Protein AF-A0A4Y2RHU1-F1 (afdb_monomer_lite)

Radius of gyration: 29.84 Å; chains: 1; bounding box: 57×30×86 Å

Organism: Araneus ventricosus (NCBI:txid182803)

pLDDT: mean 70.26, std 13.28, range [34.34, 88.38]

Sequence (151 aa):
MSFKLKFPFLIFLATASKFCSEN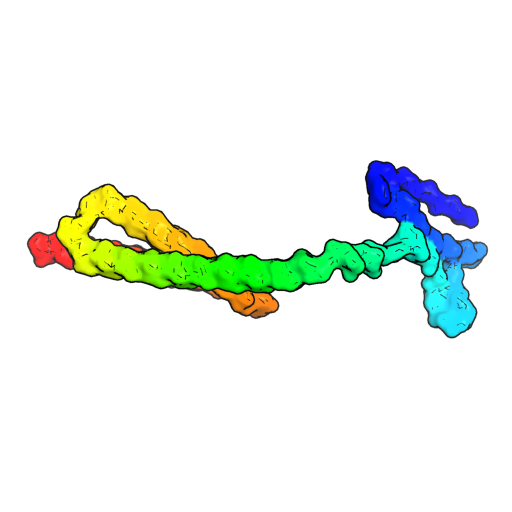GTWWIHPDLKQTWTNYSLCGNVHSSHDEGNVFVVHIPVIKAISQTGYSISLTLLLIACLLLGSVRRLRCPRNNLHLQLFASFILRASVSLFRDLAYGSSLDEVCRVSNLYLCLVRGWFEYEDEKSAHK

Foldseek 3Di:
DDDDDADDDVLRVQDKDWDADPVRHTDADPVPRHRDIDRVSVDDPPPPCPVCPVVVVVVVVVVVVVLVVLVVVLVVLVVVLVVLLVDPPPDDVVVVVVNVVSLVSNLVSVVVVVVVVPVPDDPVVNVVVVVVSVVVVVCSVVVVVVVVVVD

InterPro domains:
  IPR000832 GPCR, family 2, secretin-like [PF00002] (62-125)
  IPR000832 GPCR, family 2, secretin-like [PR00249] (64-88)
  IPR000832 GPCR, family 2, secretin-like [PR00249] (96-120)
  IPR036445 GPCR family 2, extracellular hormone receptor domain superfamily [G3DSA:4.10.1240.10] (8-50)
  IPR036445 GPCR family 2, extracellular hormone receptor domain superfamily [SSF111418] (15-46)
  IPR050332 G-protein coupled receptor 2 [PTHR45620] (15-124)

Secondary structure (DSSP, 8-state):
--------STTTT---EE-B-TTSSB-B-TTT-SB-EE-TTS--S----SS-HHHHHHHHHHHHHHHHHHHHHHHHHHHHHHHHHH-GGG--HHHHHHHHHHHHHHHHHHHHHHHHH-SS--HHHHHHHHHHHHHHHHHHHHHHHHHHH--

Structure (mmCIF, N/CA/C/O backbone):
data_AF-A0A4Y2RHU1-F1
#
_entry.id   AF-A0A4Y2RHU1-F1
#
loop_
_atom_site.group_PDB
_atom_site.id
_atom_site.type_symbol
_atom_site.label_atom_id
_atom_site.label_alt_id
_atom_site.label_comp_id
_atom_site.label_asym_id
_atom_site.label_entity_id
_atom_site.label_seq_id
_atom_site.pdbx_PDB_ins_code
_atom_site.Cartn_x
_atom_site.Cartn_y
_atom_site.Cartn_z
_atom_site.occupancy
_atom_site.B_iso_or_equiv
_atom_site.auth_seq_id
_atom_site.auth_comp_id
_atom_site.auth_asym_id
_atom_site.auth_atom_id
_atom_site.pdbx_PDB_model_num
ATOM 1 N N . MET A 1 1 ? 11.365 -2.421 -55.394 1.00 34.34 1 MET A N 1
ATOM 2 C CA . MET A 1 1 ? 10.337 -1.358 -55.301 1.00 34.34 1 MET A CA 1
ATOM 3 C C . MET A 1 1 ? 10.076 -1.080 -53.819 1.00 34.34 1 MET A C 1
ATOM 5 O O . MET A 1 1 ? 9.641 -1.986 -53.123 1.00 34.34 1 MET A O 1
ATOM 9 N N . SER A 1 2 ? 10.454 0.096 -53.300 1.00 34.56 2 SER A N 1
ATOM 10 C CA . SER A 1 2 ? 10.397 0.406 -51.856 1.00 34.56 2 SER A CA 1
ATOM 11 C C . SER A 1 2 ? 9.101 1.127 -51.493 1.00 34.56 2 SER A C 1
ATOM 13 O O . SER A 1 2 ? 8.901 2.267 -51.902 1.00 34.56 2 SER A O 1
ATOM 15 N N . PHE A 1 3 ? 8.244 0.488 -50.695 1.00 37.91 3 PHE A N 1
ATOM 16 C CA . PHE A 1 3 ? 7.058 1.123 -50.117 1.00 37.91 3 PHE A CA 1
ATOM 17 C C . PHE A 1 3 ? 7.443 1.887 -48.845 1.00 37.91 3 PHE A C 1
ATOM 19 O O . PHE A 1 3 ? 7.989 1.306 -47.909 1.00 37.91 3 PHE A O 1
ATOM 26 N N . LYS A 1 4 ? 7.166 3.195 -48.804 1.00 40.31 4 LYS A N 1
ATOM 27 C CA . LYS A 1 4 ? 7.308 4.026 -47.600 1.00 40.31 4 LYS A CA 1
ATOM 28 C C . LYS A 1 4 ? 5.925 4.495 -47.151 1.00 40.31 4 LYS A C 1
ATOM 30 O O . LYS A 1 4 ? 5.309 5.313 -47.823 1.00 40.31 4 LYS A O 1
ATOM 35 N N . LEU A 1 5 ? 5.458 3.990 -46.012 1.00 43.06 5 LEU A N 1
ATOM 36 C CA . LEU A 1 5 ? 4.284 4.500 -45.297 1.00 43.06 5 LEU A CA 1
ATOM 37 C C . LEU A 1 5 ? 4.749 5.538 -44.265 1.00 43.06 5 LEU A C 1
ATOM 39 O O . LEU A 1 5 ? 5.726 5.309 -43.554 1.00 43.06 5 LEU A O 1
ATOM 43 N N . LYS A 1 6 ? 4.080 6.693 -44.209 1.00 42.09 6 LYS A N 1
ATOM 44 C CA . LYS A 1 6 ? 4.426 7.838 -43.353 1.00 42.09 6 LYS A CA 1
ATOM 45 C C . LYS A 1 6 ? 3.252 8.116 -42.406 1.00 42.09 6 LYS A C 1
ATOM 47 O O . LYS A 1 6 ? 2.158 8.376 -42.892 1.00 42.09 6 LYS A O 1
ATOM 52 N N . PHE A 1 7 ? 3.474 8.104 -41.089 1.00 43.00 7 PHE A N 1
ATOM 53 C CA . PHE A 1 7 ? 2.496 8.558 -40.086 1.00 43.00 7 PHE A CA 1
ATOM 54 C C . PHE A 1 7 ? 3.129 9.582 -39.122 1.00 43.00 7 PHE A C 1
ATOM 56 O O . PHE A 1 7 ? 4.342 9.518 -38.899 1.00 43.00 7 PHE A O 1
ATOM 63 N N . PRO A 1 8 ? 2.365 10.547 -38.568 1.00 47.88 8 PRO A N 1
ATOM 64 C CA . PRO A 1 8 ? 2.927 11.725 -37.918 1.00 47.88 8 PRO A CA 1
ATOM 65 C C . PRO A 1 8 ? 2.685 11.700 -36.403 1.00 47.88 8 PRO A C 1
ATOM 67 O O . PRO A 1 8 ? 1.617 12.086 -35.964 1.00 47.88 8 PRO A O 1
ATOM 70 N N . PHE A 1 9 ? 3.656 11.272 -35.595 1.00 43.62 9 PHE A N 1
ATOM 71 C CA . PHE A 1 9 ? 3.778 11.647 -34.171 1.00 43.62 9 PHE A CA 1
ATOM 72 C C . PHE A 1 9 ? 5.177 11.235 -33.692 1.00 43.62 9 PHE A C 1
ATOM 74 O O . PHE A 1 9 ? 5.419 10.059 -33.484 1.00 43.62 9 PHE A O 1
ATOM 81 N N . LEU A 1 10 ? 6.094 12.203 -33.610 1.00 51.00 10 LEU A N 1
ATOM 82 C CA . LEU A 1 10 ? 7.562 12.228 -33.384 1.00 51.00 10 LEU A CA 1
ATOM 83 C C . LEU A 1 10 ? 8.399 11.023 -32.846 1.00 51.00 10 LEU A C 1
ATOM 85 O O . LEU A 1 10 ? 9.618 11.115 -32.905 1.00 51.00 10 LEU A O 1
ATOM 89 N N . ILE A 1 11 ? 7.839 9.878 -32.448 1.00 51.50 11 ILE A N 1
ATOM 90 C CA . ILE A 1 11 ? 8.515 8.553 -32.401 1.00 51.50 11 ILE A CA 1
ATOM 91 C C . ILE A 1 11 ? 8.244 7.755 -33.704 1.00 51.50 11 ILE A C 1
ATOM 93 O O . ILE A 1 11 ? 9.032 6.910 -34.121 1.00 51.50 11 ILE A O 1
ATOM 97 N N . PHE A 1 12 ? 7.170 8.092 -34.425 1.00 51.53 12 PHE A N 1
ATOM 98 C CA . PHE A 1 12 ? 6.699 7.457 -35.665 1.00 51.53 12 PHE A CA 1
ATOM 99 C C . PHE A 1 12 ? 7.497 7.793 -36.937 1.00 51.53 12 PHE A C 1
ATOM 101 O O . PHE A 1 12 ? 7.176 7.282 -38.009 1.00 51.53 12 PHE A O 1
ATOM 108 N N . LEU A 1 13 ? 8.516 8.657 -36.871 1.00 60.03 13 LEU A N 1
ATOM 109 C CA . LEU A 1 13 ? 9.346 8.980 -38.045 1.00 60.03 13 LEU A CA 1
ATOM 110 C C . LEU A 1 13 ? 10.481 7.971 -38.272 1.00 60.03 13 LEU A C 1
ATOM 112 O O . LEU A 1 13 ? 11.117 7.994 -39.331 1.00 60.03 13 LEU A O 1
ATOM 116 N N . ALA A 1 14 ? 10.712 7.079 -37.308 1.00 64.62 14 ALA A N 1
ATOM 117 C CA . ALA A 1 14 ? 11.657 5.984 -37.426 1.00 64.62 14 ALA A CA 1
ATOM 118 C C . ALA A 1 14 ? 11.217 5.037 -38.550 1.00 64.62 14 ALA A C 1
ATOM 120 O O . ALA A 1 14 ? 10.157 4.417 -38.496 1.00 64.62 14 ALA A O 1
ATOM 121 N N . THR A 1 15 ? 12.026 4.954 -39.604 1.00 67.44 15 THR A N 1
ATOM 122 C CA . THR A 1 15 ? 11.738 4.091 -40.751 1.00 67.44 15 THR A CA 1
ATOM 123 C C . THR A 1 15 ? 12.630 2.864 -40.673 1.00 67.44 15 THR A C 1
ATOM 125 O O . THR A 1 15 ? 13.842 2.976 -40.841 1.00 67.44 15 THR A O 1
ATOM 128 N N . ALA A 1 16 ? 12.030 1.698 -40.454 1.00 80.50 16 ALA A N 1
ATOM 129 C CA . ALA A 1 16 ? 12.711 0.427 -40.656 1.00 80.50 16 ALA A CA 1
ATOM 130 C C . ALA A 1 16 ? 12.684 0.066 -42.146 1.00 80.50 16 ALA A C 1
ATOM 132 O O . ALA A 1 16 ? 11.650 0.218 -42.802 1.00 80.50 16 ALA A O 1
ATOM 133 N N . SER A 1 17 ? 13.801 -0.417 -42.692 1.00 80.56 17 SER A N 1
ATOM 134 C CA . SER A 1 17 ? 13.875 -0.843 -44.094 1.00 80.56 17 SER A CA 1
ATOM 135 C C . SER A 1 17 ? 14.173 -2.336 -44.220 1.00 80.56 17 SER A C 1
ATOM 137 O O . SER A 1 17 ? 15.000 -2.899 -43.500 1.00 80.56 17 SER A O 1
ATOM 139 N N . LYS A 1 18 ? 13.463 -2.982 -45.151 1.00 85.38 18 LYS A N 1
ATOM 140 C CA . LYS A 1 18 ? 13.694 -4.358 -45.601 1.00 85.38 18 LYS A CA 1
ATOM 141 C C . LYS A 1 18 ? 13.904 -4.367 -47.108 1.00 85.38 18 LYS A C 1
ATOM 143 O O . LYS A 1 18 ? 13.293 -3.570 -47.819 1.00 85.38 18 LYS A O 1
ATOM 148 N N . PHE A 1 19 ? 14.730 -5.292 -47.586 1.00 83.88 19 PHE A N 1
ATOM 149 C CA . PHE A 1 19 ? 14.980 -5.481 -49.012 1.00 83.88 19 PHE A CA 1
ATOM 150 C C . PHE A 1 19 ? 14.269 -6.747 -49.514 1.00 83.88 19 PHE A C 1
ATOM 152 O O . PHE A 1 19 ? 14.389 -7.814 -48.909 1.00 83.88 19 PHE A O 1
ATOM 159 N N . CYS A 1 20 ? 13.501 -6.612 -50.598 1.00 84.62 20 CYS A N 1
ATOM 160 C CA . CYS A 1 20 ? 12.797 -7.710 -51.263 1.00 84.62 20 CYS A CA 1
ATOM 161 C C . CYS A 1 20 ? 13.523 -8.050 -52.569 1.00 84.62 20 CYS A C 1
ATOM 163 O O . CYS A 1 20 ? 13.806 -7.149 -53.362 1.00 84.62 20 CYS A O 1
ATOM 165 N N . SER A 1 21 ? 13.842 -9.330 -52.756 1.00 82.25 21 SER A N 1
ATOM 166 C CA . SER A 1 21 ? 14.508 -9.862 -53.944 1.00 82.25 21 SER A CA 1
ATOM 167 C C . SER A 1 21 ? 13.519 -10.042 -55.104 1.00 82.25 21 SER A C 1
ATOM 169 O O . SER A 1 21 ? 12.312 -10.150 -54.890 1.00 82.25 21 SER A O 1
ATOM 171 N N . GLU A 1 22 ? 14.020 -10.114 -56.338 1.00 86.19 22 GLU A N 1
ATOM 172 C CA . GLU A 1 22 ? 13.201 -10.305 -57.548 1.00 86.19 22 GLU A CA 1
ATOM 173 C C . GLU A 1 22 ? 12.420 -11.629 -57.544 1.00 86.19 22 GLU A C 1
ATOM 175 O O . GLU A 1 22 ? 11.332 -11.700 -58.105 1.00 86.19 22 GLU A O 1
ATOM 180 N N . ASN A 1 23 ? 12.903 -12.640 -56.815 1.00 85.06 23 ASN A N 1
ATOM 181 C CA . ASN A 1 23 ? 12.203 -13.914 -56.610 1.00 85.06 23 ASN A CA 1
ATOM 182 C C . ASN A 1 23 ? 10.995 -13.819 -55.650 1.00 85.06 23 ASN A C 1
ATOM 184 O O . ASN A 1 23 ? 10.389 -14.838 -55.325 1.00 85.06 23 ASN A O 1
ATOM 188 N N . GLY A 1 24 ? 10.663 -12.625 -55.144 1.00 83.12 24 GLY A N 1
ATOM 189 C CA . GLY A 1 24 ? 9.564 -12.412 -54.194 1.00 83.12 24 GLY A CA 1
ATOM 190 C C . GLY A 1 24 ? 9.888 -12.814 -52.751 1.00 83.12 24 GLY A C 1
ATOM 191 O O . GLY A 1 24 ? 8.997 -12.854 -51.904 1.00 83.12 24 GLY A O 1
ATOM 192 N N . THR A 1 25 ? 11.154 -13.107 -52.449 1.00 84.81 25 THR A N 1
ATOM 193 C CA . THR A 1 25 ? 11.628 -13.483 -51.113 1.00 84.81 25 THR A CA 1
ATOM 194 C C . THR A 1 25 ? 12.407 -12.345 -50.452 1.00 84.81 25 THR A C 1
ATOM 196 O O . THR A 1 25 ? 13.008 -11.495 -51.114 1.00 84.81 25 THR A O 1
ATOM 199 N N . TRP A 1 26 ? 12.401 -12.302 -49.117 1.00 84.88 26 TRP A N 1
ATOM 200 C CA . TRP A 1 26 ? 13.214 -11.344 -48.365 1.00 84.88 26 TRP A CA 1
ATOM 201 C C . TRP A 1 26 ? 14.698 -11.618 -48.578 1.00 84.88 26 TRP A C 1
ATOM 203 O O . TRP A 1 26 ? 15.124 -12.771 -48.603 1.00 84.88 26 TRP A O 1
ATOM 213 N N . TRP A 1 27 ? 15.491 -10.557 -48.688 1.00 84.69 27 TRP A N 1
ATOM 214 C CA . TRP A 1 27 ? 16.932 -10.707 -48.816 1.00 84.69 27 TRP A CA 1
ATOM 215 C C . TRP A 1 27 ? 17.546 -11.214 -47.517 1.00 84.69 27 TRP A C 1
ATOM 217 O O . TRP A 1 27 ? 17.235 -10.734 -46.421 1.00 84.69 27 TRP A O 1
ATOM 227 N N . ILE A 1 28 ? 18.409 -12.209 -47.664 1.00 85.06 28 ILE A N 1
ATOM 228 C CA . ILE A 1 28 ? 19.050 -12.937 -46.578 1.00 85.06 28 ILE A CA 1
ATOM 229 C C . ILE A 1 28 ? 20.528 -12.570 -46.589 1.00 85.06 28 ILE A C 1
ATOM 231 O O . ILE A 1 28 ? 21.170 -12.611 -47.638 1.00 85.06 28 ILE A O 1
ATOM 235 N N . HIS A 1 29 ? 21.058 -12.213 -45.422 1.00 81.81 29 HIS A N 1
ATOM 236 C CA . HIS A 1 29 ? 22.464 -11.866 -45.286 1.00 81.81 29 HIS A CA 1
ATOM 237 C C . HIS A 1 29 ? 23.341 -13.093 -45.573 1.00 81.81 29 HIS A C 1
ATOM 239 O O . HIS A 1 29 ? 23.101 -14.140 -44.962 1.00 81.81 29 HIS A O 1
ATOM 245 N N . PRO A 1 30 ? 24.360 -12.985 -46.446 1.00 80.88 30 PRO A N 1
ATOM 246 C CA . PRO A 1 30 ? 25.187 -14.125 -46.842 1.00 80.88 30 PRO A CA 1
ATOM 247 C C . PRO A 1 30 ? 25.915 -14.751 -45.646 1.00 80.88 30 PRO A C 1
ATOM 249 O O . PRO A 1 30 ? 25.981 -15.973 -45.543 1.00 80.88 30 PRO A O 1
ATOM 252 N N . ASP A 1 31 ? 26.359 -13.923 -44.698 1.00 82.81 31 ASP A N 1
ATOM 253 C CA . ASP A 1 31 ? 27.136 -14.396 -43.547 1.00 82.81 31 ASP A CA 1
ATOM 254 C C . ASP A 1 31 ? 26.276 -14.919 -42.383 1.00 82.81 31 ASP A C 1
ATOM 256 O O . ASP A 1 31 ? 26.674 -15.849 -41.689 1.00 82.81 31 ASP A O 1
ATOM 260 N N . LEU A 1 32 ? 25.083 -14.347 -42.158 1.00 80.81 32 LEU A N 1
ATOM 261 C CA . LEU A 1 32 ? 24.241 -14.672 -40.993 1.00 80.81 32 LEU A CA 1
ATOM 262 C C . LEU A 1 32 ? 23.076 -15.612 -41.334 1.00 80.81 32 LEU A C 1
ATOM 264 O O . LEU A 1 32 ? 22.361 -16.042 -40.431 1.00 80.81 32 LEU A O 1
ATOM 268 N N . LYS A 1 33 ? 22.838 -15.904 -42.623 1.00 83.88 33 LYS A N 1
ATOM 269 C CA . LYS A 1 33 ? 21.673 -16.666 -43.121 1.00 83.88 33 LYS A CA 1
ATOM 270 C C . LYS A 1 33 ? 20.323 -16.196 -42.550 1.00 83.88 33 LYS A C 1
ATOM 272 O O . LYS A 1 33 ? 19.353 -16.948 -42.522 1.00 83.88 33 LYS A O 1
ATOM 277 N N . GLN A 1 34 ? 20.241 -14.940 -42.124 1.00 80.88 34 GLN A N 1
ATOM 278 C CA . GLN A 1 34 ? 19.052 -14.326 -41.546 1.00 80.88 34 GLN A CA 1
ATOM 279 C C . GLN A 1 34 ? 18.516 -13.244 -42.484 1.00 80.88 34 GLN A C 1
ATOM 281 O O . GLN A 1 34 ? 19.277 -12.605 -43.213 1.00 80.88 34 GLN A O 1
ATOM 286 N N . THR A 1 35 ? 17.203 -13.019 -42.473 1.00 83.12 35 THR A N 1
ATOM 287 C CA . THR A 1 35 ? 16.577 -11.930 -43.233 1.00 83.12 35 THR A CA 1
ATOM 288 C C . THR A 1 35 ? 17.099 -10.576 -42.771 1.00 83.12 35 THR A C 1
ATOM 290 O O . THR A 1 35 ? 17.078 -10.285 -41.574 1.00 83.12 35 THR A O 1
ATOM 293 N N . TRP A 1 36 ? 17.512 -9.732 -43.710 1.00 82.62 36 TRP A N 1
ATOM 294 C CA . TRP A 1 36 ? 18.071 -8.424 -43.395 1.00 82.62 36 TRP A CA 1
ATOM 295 C C . TRP A 1 36 ? 16.998 -7.382 -43.094 1.00 82.62 36 TRP A C 1
ATOM 297 O O . TRP A 1 36 ? 15.978 -7.272 -43.782 1.00 82.62 36 TRP A O 1
ATOM 307 N N . THR A 1 37 ? 17.280 -6.580 -42.076 1.00 81.06 37 THR A N 1
ATOM 308 C CA . THR A 1 37 ? 16.457 -5.469 -41.603 1.00 81.06 37 THR A CA 1
ATOM 309 C C . THR A 1 37 ? 17.353 -4.381 -41.047 1.00 81.06 37 THR A C 1
ATOM 311 O O . THR A 1 37 ? 18.180 -4.666 -40.180 1.00 81.06 37 THR A O 1
ATOM 314 N N . ASN A 1 38 ? 17.148 -3.136 -41.470 1.00 78.75 38 ASN A N 1
ATOM 315 C CA . ASN A 1 38 ? 17.793 -1.990 -40.842 1.00 78.75 38 ASN A CA 1
ATOM 316 C C . ASN A 1 38 ? 16.827 -1.321 -39.854 1.00 78.75 38 ASN A C 1
ATOM 318 O O . ASN A 1 38 ? 15.831 -0.717 -40.257 1.00 78.75 38 ASN A O 1
ATOM 322 N N . TYR A 1 39 ? 17.147 -1.440 -38.564 1.00 76.50 39 TYR A N 1
ATOM 323 C CA . TYR A 1 39 ? 16.447 -0.797 -37.449 1.00 76.50 39 TYR A CA 1
ATOM 324 C C . TYR A 1 39 ? 17.277 0.329 -36.816 1.00 76.50 39 TYR A C 1
ATOM 326 O O . TYR A 1 39 ? 16.980 0.746 -35.702 1.00 76.50 39 TYR A O 1
ATOM 334 N N . SER A 1 40 ? 18.311 0.844 -37.491 1.00 73.44 40 SER A N 1
ATOM 335 C CA . SER A 1 40 ? 19.212 1.862 -36.925 1.00 73.44 40 SER A CA 1
ATOM 336 C C . SER A 1 40 ? 18.494 3.169 -36.582 1.00 73.44 40 SER A C 1
ATOM 338 O O . SER A 1 40 ? 18.919 3.887 -35.689 1.00 73.44 40 SER A O 1
ATOM 340 N N . LEU A 1 41 ? 17.384 3.459 -37.264 1.00 67.94 41 LEU A N 1
ATOM 341 C CA . LEU A 1 41 ? 16.504 4.590 -36.955 1.00 67.94 41 LEU A CA 1
ATOM 342 C C . LEU A 1 41 ? 15.440 4.249 -35.898 1.00 67.94 41 LEU A C 1
ATOM 344 O O . LEU A 1 41 ? 14.752 5.143 -35.419 1.00 67.94 41 LEU A O 1
ATOM 348 N N . CYS A 1 42 ? 15.289 2.965 -35.565 1.00 74.62 42 CYS A N 1
ATOM 349 C CA . CYS A 1 42 ? 14.305 2.412 -34.633 1.00 74.62 42 CYS A CA 1
ATOM 350 C C . CYS A 1 42 ? 14.915 1.999 -33.276 1.00 74.62 42 CYS A C 1
ATOM 352 O O . CYS A 1 42 ? 14.216 1.379 -32.479 1.00 74.62 42 CYS A O 1
ATOM 354 N N . GLY A 1 43 ? 16.181 2.325 -32.990 1.00 64.69 43 GLY A N 1
ATOM 355 C CA . GLY A 1 43 ? 16.830 2.063 -31.696 1.00 64.69 43 GLY A CA 1
ATOM 356 C C . GLY A 1 43 ? 17.673 3.262 -31.252 1.00 64.69 43 GLY A C 1
ATOM 357 O O . GLY A 1 43 ? 18.128 4.025 -32.090 1.00 64.69 43 GLY A O 1
ATOM 358 N N . ASN A 1 44 ? 17.924 3.537 -29.974 1.00 55.72 44 ASN A N 1
ATOM 359 C CA . ASN A 1 44 ? 17.538 2.924 -28.704 1.00 55.72 44 ASN A CA 1
ATOM 360 C C . ASN A 1 44 ? 17.148 4.110 -27.799 1.00 55.72 44 ASN A C 1
ATOM 362 O O . ASN A 1 44 ? 17.953 5.029 -27.648 1.00 55.72 44 ASN A O 1
ATOM 366 N N . VAL A 1 45 ? 15.974 4.113 -27.156 1.00 55.38 45 VAL A N 1
ATOM 367 C CA . VAL A 1 45 ? 15.667 5.072 -26.065 1.00 55.38 45 VAL A CA 1
ATOM 368 C C . VAL A 1 45 ? 16.386 4.608 -24.794 1.00 55.38 45 VAL A C 1
ATOM 370 O O . VAL A 1 45 ? 15.791 4.369 -23.749 1.00 55.38 45 VAL A O 1
ATOM 373 N N . HIS A 1 46 ? 17.685 4.366 -24.901 1.00 55.38 46 HIS A N 1
ATOM 374 C CA . HIS A 1 46 ? 18.506 4.012 -23.762 1.00 55.38 46 HIS A CA 1
ATOM 375 C C . HIS A 1 46 ? 19.922 4.517 -23.980 1.00 55.38 46 HIS A C 1
ATOM 377 O O . HIS A 1 46 ? 20.823 3.744 -24.281 1.00 55.38 46 HIS A O 1
ATOM 383 N N . SER A 1 47 ? 20.091 5.837 -23.896 1.00 49.84 47 SER A N 1
ATOM 384 C CA . SER A 1 47 ? 21.304 6.498 -23.386 1.00 49.84 47 SER A CA 1
ATOM 385 C C . SER A 1 47 ? 21.038 7.996 -23.229 1.00 49.84 47 SER A C 1
ATOM 387 O O . SER A 1 47 ? 21.656 8.854 -23.844 1.00 49.84 47 SER A O 1
ATOM 389 N N . SER A 1 48 ? 20.074 8.302 -22.369 1.00 44.09 48 SER A N 1
ATOM 390 C CA . SER A 1 48 ? 20.111 9.522 -21.560 1.00 44.09 48 SER A CA 1
ATOM 391 C C . SER A 1 48 ? 19.989 9.092 -20.103 1.00 44.09 48 SER A C 1
ATOM 393 O O . SER A 1 48 ? 19.140 9.556 -19.357 1.00 44.09 48 SER A O 1
ATOM 395 N N . HIS A 1 49 ? 20.804 8.108 -19.725 1.00 47.34 49 HIS A N 1
ATOM 396 C CA . HIS A 1 49 ? 21.011 7.728 -18.334 1.00 47.34 49 HIS A CA 1
ATOM 397 C C . HIS A 1 49 ? 22.320 8.340 -17.820 1.00 47.34 49 HIS A C 1
ATOM 399 O O . HIS A 1 49 ? 23.018 7.723 -17.031 1.00 47.34 49 HIS A O 1
ATOM 405 N N . ASP A 1 50 ? 22.656 9.541 -18.299 1.00 47.62 50 ASP A N 1
ATOM 406 C CA . ASP A 1 50 ? 23.801 10.322 -17.812 1.00 47.62 50 ASP A CA 1
ATOM 407 C C . ASP A 1 50 ? 23.369 11.615 -17.089 1.00 47.62 50 ASP A C 1
ATOM 409 O O . ASP A 1 50 ? 24.155 12.252 -16.407 1.00 47.62 50 ASP A O 1
ATOM 413 N N . GLU A 1 51 ? 22.069 11.936 -17.102 1.00 47.72 51 GLU A N 1
ATOM 414 C CA . GLU A 1 51 ? 21.468 13.039 -16.324 1.00 47.72 51 GLU A CA 1
ATOM 415 C C . GLU A 1 51 ? 20.554 12.502 -15.194 1.00 47.72 51 GLU A C 1
ATOM 417 O O . GLU A 1 51 ? 19.688 13.198 -14.671 1.00 47.72 51 GLU A O 1
ATOM 422 N N . GLY A 1 52 ? 20.689 11.213 -14.844 1.00 50.62 52 GLY A N 1
ATOM 423 C CA . GLY A 1 52 ? 19.696 10.468 -14.056 1.00 50.62 52 GLY A CA 1
ATOM 424 C C . GLY A 1 52 ? 20.145 9.965 -12.684 1.00 50.62 52 GLY A C 1
ATOM 425 O O . GLY A 1 52 ? 19.310 9.447 -11.947 1.00 50.62 52 GLY A O 1
ATOM 426 N N . ASN A 1 53 ? 21.419 10.111 -12.302 1.00 52.62 53 ASN A N 1
ATOM 427 C CA . ASN A 1 53 ? 21.986 9.480 -11.094 1.00 52.62 53 ASN A CA 1
ATOM 428 C C . ASN A 1 53 ? 21.266 9.874 -9.788 1.00 52.62 53 ASN A C 1
ATOM 430 O O . ASN A 1 53 ? 21.201 9.092 -8.845 1.00 52.62 53 ASN A O 1
ATOM 434 N N . VAL A 1 54 ? 20.659 11.060 -9.755 1.00 57.06 54 VAL A N 1
ATOM 435 C CA . VAL A 1 54 ? 19.844 11.546 -8.632 1.00 57.06 54 VAL A CA 1
ATOM 436 C C . VAL A 1 54 ? 18.501 10.799 -8.557 1.00 57.06 54 VAL A C 1
ATOM 438 O O . VAL A 1 54 ? 18.089 10.342 -7.491 1.00 57.06 54 VAL A O 1
ATOM 441 N N . PHE A 1 55 ? 17.826 10.582 -9.688 1.00 57.47 55 PHE A N 1
ATOM 442 C CA . PHE A 1 55 ? 16.501 9.953 -9.723 1.00 57.47 55 PHE A CA 1
ATOM 443 C C . PHE A 1 55 ? 16.548 8.456 -9.377 1.00 57.47 55 PHE A C 1
ATOM 445 O O . PHE A 1 55 ? 15.705 7.980 -8.617 1.00 57.47 55 PHE A O 1
ATOM 452 N N . VAL A 1 56 ? 17.564 7.716 -9.842 1.00 60.78 56 VAL A N 1
ATOM 453 C CA . VAL A 1 56 ? 17.702 6.274 -9.533 1.00 60.78 56 VAL A CA 1
ATOM 454 C C . VAL A 1 56 ? 17.979 6.025 -8.046 1.00 60.78 56 VAL A C 1
ATOM 456 O O . VAL A 1 56 ? 17.533 5.018 -7.504 1.00 60.78 56 VAL A O 1
ATOM 459 N N . VAL A 1 57 ? 18.676 6.947 -7.372 1.00 66.25 57 VAL A N 1
ATOM 460 C CA . VAL A 1 57 ? 18.996 6.840 -5.937 1.00 66.25 57 VAL A CA 1
ATOM 461 C C . VAL A 1 57 ? 17.809 7.243 -5.056 1.00 66.25 57 VAL A C 1
ATOM 463 O O . VAL A 1 57 ? 17.603 6.651 -3.997 1.00 66.25 57 VAL A O 1
ATOM 466 N N . HIS A 1 58 ? 16.978 8.202 -5.477 1.00 72.25 58 HIS A N 1
ATOM 467 C CA . HIS A 1 58 ? 15.834 8.651 -4.670 1.00 72.25 58 HIS A CA 1
ATOM 468 C C . HIS A 1 58 ? 14.586 7.769 -4.793 1.00 72.25 58 HIS A C 1
ATOM 470 O O . HIS A 1 58 ? 13.853 7.622 -3.816 1.00 72.25 58 HIS A O 1
ATOM 476 N N . ILE A 1 59 ? 14.351 7.135 -5.946 1.00 76.62 59 ILE A N 1
ATOM 477 C CA . ILE A 1 59 ? 13.236 6.192 -6.153 1.00 76.62 59 ILE A CA 1
ATOM 478 C C . ILE A 1 59 ? 13.152 5.095 -5.068 1.00 76.62 59 ILE A C 1
ATOM 480 O O . ILE A 1 59 ? 12.061 4.904 -4.519 1.00 76.62 59 ILE A O 1
ATOM 484 N N . PRO A 1 60 ? 14.237 4.374 -4.708 1.00 77.62 60 PRO A N 1
ATOM 485 C CA . PRO A 1 60 ? 14.170 3.337 -3.680 1.00 77.62 60 PRO A CA 1
ATOM 486 C C . PRO A 1 60 ? 13.900 3.915 -2.288 1.00 77.62 60 PRO A C 1
ATOM 488 O O . PRO A 1 60 ? 13.155 3.310 -1.522 1.00 77.62 60 PRO A O 1
ATOM 491 N N . VAL A 1 61 ? 14.426 5.104 -1.978 1.00 82.62 61 VAL A N 1
ATOM 492 C CA . VAL A 1 61 ? 14.180 5.788 -0.697 1.00 82.62 61 VAL A CA 1
ATOM 493 C C . VAL A 1 61 ? 12.710 6.193 -0.574 1.00 82.62 61 VAL A C 1
ATOM 495 O O . VAL A 1 61 ? 12.069 5.903 0.434 1.00 82.62 61 VAL A O 1
ATOM 498 N N . ILE A 1 62 ? 12.139 6.792 -1.622 1.00 83.62 62 ILE A N 1
ATOM 499 C CA . ILE A 1 62 ? 10.725 7.193 -1.654 1.00 83.62 62 ILE A CA 1
ATOM 500 C C . ILE A 1 62 ? 9.815 5.965 -1.545 1.00 83.62 62 ILE A C 1
ATOM 502 O O . ILE A 1 62 ? 8.833 5.991 -0.797 1.00 83.62 62 ILE A O 1
ATOM 506 N N . LYS A 1 63 ? 10.150 4.870 -2.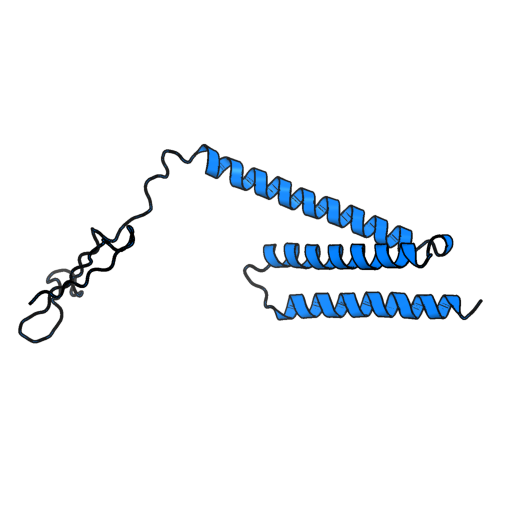241 1.00 79.19 63 LYS A N 1
ATOM 507 C CA . LYS A 1 63 ? 9.424 3.601 -2.103 1.00 79.19 63 LYS A CA 1
ATOM 508 C C . LYS A 1 63 ? 9.511 3.039 -0.688 1.00 79.19 63 LYS A C 1
ATOM 510 O O . LYS A 1 63 ? 8.475 2.677 -0.140 1.00 79.19 63 LYS A O 1
ATOM 515 N N . ALA A 1 64 ? 10.698 3.013 -0.085 1.00 79.69 64 ALA A N 1
ATOM 516 C CA . ALA A 1 64 ? 10.894 2.495 1.267 1.00 79.69 64 ALA A CA 1
ATOM 517 C C . ALA A 1 64 ? 10.094 3.293 2.309 1.00 79.69 64 ALA A C 1
ATOM 519 O O . ALA A 1 64 ? 9.408 2.709 3.150 1.00 79.69 64 ALA A O 1
ATOM 520 N N . ILE A 1 65 ? 10.114 4.627 2.216 1.00 87.75 65 ILE A N 1
ATOM 521 C CA . ILE A 1 65 ? 9.333 5.507 3.096 1.00 87.75 65 ILE A CA 1
ATOM 522 C C . ILE A 1 65 ? 7.833 5.281 2.886 1.00 87.75 65 ILE A C 1
ATOM 524 O O . ILE A 1 65 ? 7.095 5.135 3.857 1.00 87.75 65 ILE A O 1
ATOM 528 N N . SER A 1 66 ? 7.381 5.197 1.631 1.00 83.25 66 SER A N 1
ATOM 529 C CA . SER A 1 66 ? 5.967 4.963 1.306 1.00 83.25 66 SER A CA 1
ATOM 530 C C . SER A 1 66 ? 5.484 3.620 1.854 1.00 83.25 66 SER A C 1
ATOM 532 O O . SER A 1 66 ? 4.446 3.552 2.508 1.00 83.25 66 SER A O 1
ATOM 534 N N . GLN A 1 67 ? 6.262 2.557 1.653 1.00 81.38 67 GLN A N 1
ATOM 535 C CA . GLN A 1 67 ? 5.946 1.214 2.135 1.00 81.38 67 GLN A CA 1
ATOM 536 C C . GLN A 1 67 ? 5.890 1.150 3.667 1.00 81.38 67 GLN A C 1
ATOM 538 O O . GLN A 1 67 ? 4.965 0.569 4.235 1.00 81.38 67 GLN A O 1
ATOM 543 N N . THR A 1 68 ? 6.831 1.814 4.340 1.00 87.06 68 THR A N 1
ATOM 544 C CA . THR A 1 68 ? 6.856 1.913 5.807 1.00 87.06 68 THR A CA 1
ATOM 545 C C . THR A 1 68 ? 5.690 2.754 6.338 1.00 87.06 68 THR A C 1
ATOM 547 O O . THR A 1 68 ? 5.072 2.417 7.345 1.00 87.06 68 THR A O 1
ATOM 550 N N . GLY A 1 69 ? 5.318 3.828 5.639 1.00 87.12 69 GLY A N 1
ATOM 551 C CA . GLY A 1 69 ? 4.153 4.642 5.989 1.00 87.12 69 GLY A CA 1
ATOM 552 C C . GLY A 1 69 ? 2.843 3.855 5.905 1.00 87.12 69 GLY A C 1
ATOM 553 O O . GLY A 1 69 ? 1.990 3.969 6.793 1.00 87.12 69 GLY A O 1
ATOM 554 N N . TYR A 1 70 ? 2.700 3.002 4.886 1.00 81.25 70 TYR A N 1
ATOM 555 C CA . TYR A 1 70 ? 1.543 2.118 4.752 1.00 81.25 70 TYR A CA 1
ATOM 556 C C . TYR A 1 70 ? 1.480 1.056 5.857 1.00 81.25 70 TYR A C 1
ATOM 558 O O . TYR A 1 70 ? 0.392 0.816 6.383 1.00 81.25 70 TYR A O 1
ATOM 566 N N . SER A 1 71 ? 2.607 0.459 6.262 1.00 82.38 71 SER A N 1
ATOM 567 C CA . SER A 1 71 ? 2.629 -0.558 7.327 1.00 82.38 71 SER A CA 1
ATOM 568 C C . SER A 1 71 ? 2.317 0.018 8.716 1.00 82.38 71 SER A C 1
ATOM 570 O O . SER A 1 71 ? 1.545 -0.572 9.479 1.00 82.38 71 SER A O 1
ATOM 572 N N . ILE A 1 72 ? 2.846 1.203 9.035 1.00 88.38 72 ILE A N 1
ATOM 573 C CA . ILE A 1 72 ? 2.553 1.901 10.296 1.00 88.38 72 ILE A CA 1
ATOM 574 C C . ILE A 1 72 ? 1.078 2.299 10.340 1.00 88.38 72 ILE A C 1
ATOM 576 O O . ILE A 1 72 ? 0.388 2.013 11.320 1.00 88.38 72 ILE A O 1
ATOM 580 N N . SER A 1 73 ? 0.576 2.906 9.259 1.00 87.12 73 SER A N 1
ATOM 581 C CA . SER A 1 73 ? -0.833 3.301 9.160 1.00 87.12 73 SER A CA 1
ATOM 582 C C . SER A 1 73 ? -1.756 2.097 9.365 1.00 87.12 73 SER A C 1
ATOM 584 O O . SER A 1 73 ? -2.688 2.166 10.163 1.00 87.12 73 SER A O 1
ATOM 586 N N . LEU A 1 74 ? -1.446 0.966 8.719 1.00 80.00 74 LEU A N 1
ATOM 587 C CA . LEU A 1 74 ? -2.138 -0.314 8.899 1.00 80.00 74 LEU A CA 1
ATOM 588 C C . LEU A 1 74 ? -2.178 -0.775 10.358 1.00 80.00 74 LEU A C 1
ATOM 590 O O . LEU A 1 74 ? -3.229 -1.170 10.855 1.00 80.00 74 LEU A O 1
ATOM 594 N N . THR A 1 75 ? -1.040 -0.722 11.047 1.00 84.06 75 THR A N 1
ATOM 595 C CA . THR A 1 75 ? -0.929 -1.171 12.441 1.00 84.06 75 THR A CA 1
ATOM 596 C C . THR A 1 75 ? -1.799 -0.316 13.361 1.00 84.06 75 THR A C 1
ATOM 598 O O . THR A 1 75 ? -2.555 -0.843 14.177 1.00 84.06 75 THR A O 1
ATOM 601 N N . LEU A 1 76 ? -1.761 1.006 13.185 1.00 88.38 76 LEU A N 1
ATOM 602 C CA . LEU A 1 76 ? -2.600 1.938 13.941 1.00 88.38 76 LEU A CA 1
ATOM 603 C C . LEU A 1 76 ? -4.093 1.723 13.656 1.00 88.38 76 LEU A C 1
ATOM 605 O O . LEU A 1 76 ? -4.902 1.734 14.583 1.00 88.38 76 LEU A O 1
ATOM 609 N N . LEU A 1 77 ? -4.453 1.471 12.394 1.00 83.75 77 LEU A N 1
ATOM 610 C CA . LEU A 1 77 ? -5.816 1.132 11.974 1.00 83.75 77 LEU A CA 1
ATOM 611 C C . LEU A 1 77 ? -6.320 -0.160 12.633 1.00 83.75 77 LEU A C 1
ATOM 613 O O . LEU A 1 77 ? -7.458 -0.199 13.100 1.00 83.75 77 LEU A O 1
ATOM 617 N N . LEU A 1 78 ? -5.481 -1.197 12.719 1.00 80.88 78 LEU A N 1
ATOM 618 C CA . LEU A 1 78 ? -5.819 -2.449 13.404 1.00 80.88 78 LEU A CA 1
ATOM 619 C C . LEU A 1 78 ? -6.059 -2.224 14.898 1.00 80.88 78 LEU A C 1
ATOM 621 O O . LEU A 1 78 ? -7.069 -2.681 15.428 1.00 80.88 78 LEU A O 1
ATOM 625 N N . ILE A 1 79 ? -5.178 -1.474 15.565 1.00 84.12 79 ILE A N 1
ATOM 626 C CA . ILE A 1 79 ? -5.333 -1.141 16.988 1.00 84.12 79 ILE A CA 1
ATOM 627 C C . ILE A 1 79 ? -6.618 -0.333 17.214 1.00 84.12 79 ILE A C 1
ATOM 629 O O . ILE A 1 79 ? -7.389 -0.646 18.121 1.00 84.12 79 ILE A O 1
ATOM 633 N N . ALA A 1 80 ? -6.902 0.660 16.367 1.00 84.06 80 ALA A N 1
ATOM 634 C CA . ALA A 1 80 ? -8.138 1.437 16.436 1.00 84.06 80 ALA A CA 1
ATOM 635 C C . ALA A 1 80 ? -9.383 0.553 16.246 1.00 84.06 80 ALA A C 1
ATOM 637 O O . ALA A 1 80 ? -10.343 0.669 17.007 1.00 84.06 80 ALA A O 1
ATOM 638 N N . CYS A 1 81 ? -9.349 -0.374 15.285 1.00 76.94 81 CYS A N 1
ATOM 639 C CA . CYS A 1 81 ? -10.422 -1.338 15.049 1.00 76.94 81 CYS A CA 1
ATOM 640 C C . CYS A 1 81 ? -10.648 -2.244 16.272 1.00 76.94 81 CYS A C 1
ATOM 642 O O . CYS A 1 81 ? -11.783 -2.399 16.717 1.00 76.94 81 CYS A O 1
ATOM 644 N N . LEU A 1 82 ? -9.576 -2.764 16.882 1.00 77.25 82 LEU A N 1
ATOM 645 C CA . LEU A 1 82 ? -9.651 -3.589 18.094 1.00 77.25 82 LEU A CA 1
ATOM 646 C C . LEU A 1 82 ? -10.206 -2.819 19.296 1.00 77.25 82 LEU A C 1
ATOM 648 O O . LEU A 1 82 ? -11.011 -3.364 20.052 1.00 77.25 82 LEU A O 1
ATOM 652 N N . LEU A 1 83 ? -9.816 -1.555 19.475 1.00 81.81 83 LEU A N 1
ATOM 653 C CA . LEU A 1 83 ? -10.311 -0.710 20.565 1.00 81.81 83 LEU A CA 1
ATOM 654 C C . LEU A 1 83 ? -11.802 -0.385 20.399 1.00 81.81 83 LEU A C 1
ATOM 656 O O . LEU A 1 83 ? -12.583 -0.568 21.334 1.00 81.81 83 LEU A O 1
ATOM 660 N N . LEU A 1 84 ? -12.224 0.037 19.205 1.00 72.12 84 LEU A N 1
ATOM 661 C CA . LEU A 1 84 ? -13.635 0.322 18.906 1.00 72.12 84 LEU A CA 1
ATOM 662 C C . LEU A 1 84 ? -14.493 -0.953 18.906 1.00 72.12 84 LEU A C 1
ATOM 664 O O . LEU A 1 84 ? -15.657 -0.926 19.316 1.00 72.12 84 LEU A O 1
ATOM 668 N N . GLY A 1 85 ? -13.899 -2.071 18.491 1.00 67.69 85 GLY A N 1
ATOM 669 C CA . GLY A 1 85 ? -14.486 -3.400 18.533 1.00 67.69 85 GLY A CA 1
ATOM 670 C C . GLY A 1 85 ? -14.629 -3.932 19.955 1.00 67.69 85 GLY A C 1
ATOM 671 O O . GLY A 1 85 ? -15.646 -4.522 20.265 1.00 67.69 85 GLY A O 1
ATOM 672 N N . SER A 1 86 ? -13.696 -3.684 20.870 1.00 69.69 86 SER A N 1
ATOM 673 C CA . SER A 1 86 ? -13.771 -4.254 22.229 1.00 69.69 86 SER A CA 1
ATOM 674 C C . SER A 1 86 ? -14.680 -3.451 23.168 1.00 69.69 86 SER A C 1
ATOM 676 O O . SER A 1 86 ? -15.294 -4.010 24.080 1.00 69.69 86 SER A O 1
ATOM 678 N N . VAL A 1 87 ? -14.812 -2.133 22.960 1.00 70.1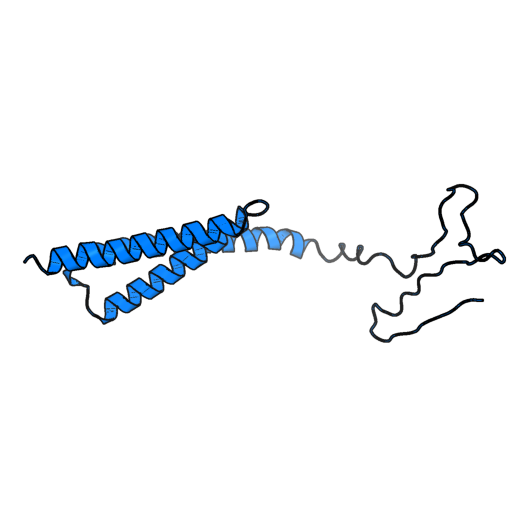2 87 VAL A N 1
ATOM 679 C CA . VAL A 1 87 ? -15.561 -1.261 23.878 1.00 70.12 87 VAL A CA 1
ATOM 680 C C . VAL A 1 87 ? -17.003 -1.041 23.407 1.00 70.12 87 VAL A C 1
ATOM 682 O O . VAL A 1 87 ? -17.321 -0.088 22.695 1.00 70.12 87 VAL A O 1
ATOM 685 N N . ARG A 1 88 ? -17.926 -1.884 23.893 1.00 62.19 88 ARG A N 1
ATOM 686 C CA . ARG A 1 88 ? -19.377 -1.789 23.601 1.00 62.19 88 ARG A CA 1
ATOM 687 C C . ARG A 1 88 ? -19.996 -0.419 23.899 1.00 62.19 88 ARG A C 1
ATOM 689 O O . ARG A 1 88 ? -20.928 -0.008 23.220 1.00 62.19 88 ARG A O 1
ATOM 696 N N . ARG A 1 89 ? -19.467 0.304 24.892 1.00 58.22 89 ARG A N 1
ATOM 697 C CA . ARG A 1 89 ? -19.981 1.613 25.341 1.00 58.22 89 ARG A CA 1
ATOM 698 C C . ARG A 1 89 ? -19.807 2.749 24.320 1.00 58.22 89 ARG A C 1
ATOM 700 O O . ARG A 1 89 ? -20.479 3.760 24.469 1.00 58.22 89 ARG A O 1
ATOM 707 N N . LEU A 1 90 ? -18.935 2.608 23.314 1.00 62.72 90 LEU A N 1
ATOM 708 C CA . LEU A 1 90 ? -18.701 3.643 22.292 1.00 62.72 90 LEU A CA 1
ATOM 709 C C . LEU A 1 90 ? -19.413 3.361 20.953 1.00 62.72 90 LEU A C 1
ATOM 711 O O . LEU A 1 90 ? -19.294 4.151 20.014 1.00 62.72 90 LEU A O 1
ATOM 715 N N . ARG A 1 91 ? -20.176 2.263 20.833 1.00 60.91 91 ARG A N 1
ATOM 716 C CA . ARG A 1 91 ? -20.885 1.889 19.596 1.00 60.91 91 ARG A CA 1
ATOM 717 C C . ARG A 1 91 ? -22.198 2.652 19.431 1.00 60.91 91 ARG A C 1
ATOM 719 O O . ARG A 1 91 ? -23.285 2.123 19.608 1.00 60.91 91 ARG A O 1
ATOM 726 N N . CYS A 1 92 ? -22.074 3.917 19.050 1.00 67.56 92 CYS A N 1
ATOM 727 C CA . CYS A 1 92 ? -23.168 4.692 18.467 1.00 67.56 92 CYS A CA 1
ATOM 728 C C . CYS A 1 92 ? -23.251 4.434 16.945 1.00 67.56 92 CYS A C 1
ATOM 730 O O . CYS A 1 92 ? -22.237 4.055 16.351 1.00 67.56 92 CYS A O 1
ATOM 732 N N . PRO A 1 93 ? -24.379 4.733 16.268 1.00 68.94 93 PRO A N 1
ATOM 733 C CA . PRO A 1 93 ? -24.491 4.649 14.800 1.00 68.94 93 PRO A CA 1
ATOM 734 C C . PRO A 1 93 ? -23.363 5.399 14.069 1.00 68.94 93 PRO A C 1
ATOM 736 O O . PRO A 1 93 ? -22.860 4.951 13.043 1.00 68.94 93 PRO A O 1
ATOM 739 N N . ARG A 1 94 ? -22.872 6.489 14.669 1.00 73.62 94 ARG A N 1
ATOM 740 C CA . ARG A 1 94 ? -21.701 7.245 14.207 1.00 73.62 94 ARG A CA 1
ATOM 741 C C . ARG A 1 94 ? -20.388 6.449 14.261 1.00 73.62 94 ARG A C 1
ATOM 743 O O . ARG A 1 94 ? -19.585 6.556 13.347 1.00 73.62 94 ARG A O 1
ATOM 750 N N . ASN A 1 95 ? -20.163 5.642 15.297 1.00 76.44 95 ASN A N 1
ATOM 751 C CA . ASN A 1 95 ? -18.939 4.846 15.441 1.00 76.44 95 ASN A CA 1
ATOM 752 C C . ASN A 1 95 ? -18.926 3.617 14.509 1.00 76.44 95 ASN A C 1
ATOM 754 O O . ASN A 1 95 ? -17.865 3.164 14.092 1.00 76.44 95 ASN A O 1
ATOM 758 N N . ASN A 1 96 ? -20.105 3.117 14.124 1.00 72.38 96 ASN A N 1
ATOM 759 C CA . ASN A 1 96 ? -20.227 2.035 13.143 1.00 72.38 96 ASN A CA 1
ATOM 760 C C . ASN A 1 96 ? -19.772 2.465 11.738 1.00 72.38 96 ASN A C 1
ATOM 762 O O . ASN A 1 96 ? -19.106 1.698 11.049 1.00 72.38 96 ASN A O 1
ATOM 766 N N . LEU A 1 97 ? -20.042 3.714 11.337 1.00 80.94 97 LEU A N 1
ATOM 767 C CA . LEU A 1 97 ? -19.507 4.271 10.088 1.00 80.94 97 LEU A CA 1
ATOM 768 C C . LEU A 1 97 ? -17.970 4.310 10.101 1.00 80.94 97 LEU A C 1
ATOM 770 O O . LEU A 1 97 ? -17.329 3.958 9.112 1.00 80.94 97 LEU A O 1
ATOM 774 N N . HIS A 1 98 ? -17.379 4.696 11.237 1.00 78.88 98 HIS A N 1
ATOM 775 C CA . HIS A 1 98 ? -15.926 4.697 11.410 1.00 78.88 98 HIS A CA 1
ATOM 776 C C . HIS A 1 98 ? -15.343 3.289 11.261 1.00 78.88 98 HIS A C 1
ATOM 778 O O . HIS A 1 98 ? -14.355 3.114 10.554 1.00 78.88 98 HIS A O 1
ATOM 784 N N . LEU A 1 99 ? -15.986 2.277 11.848 1.00 75.94 99 LEU A N 1
ATOM 785 C CA . LEU A 1 99 ? -15.555 0.885 11.728 1.00 75.94 99 LEU A CA 1
ATOM 786 C C . LEU A 1 99 ? -15.587 0.387 10.273 1.00 75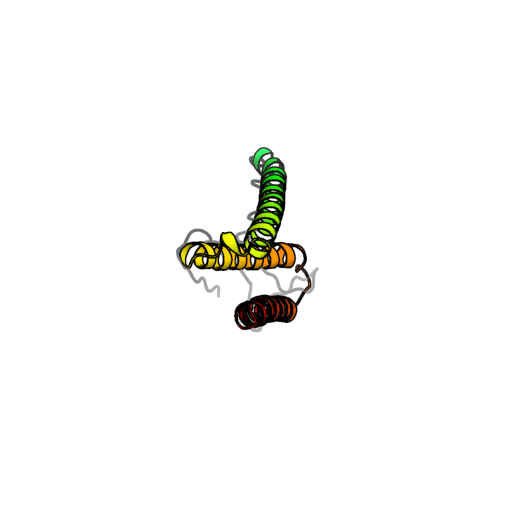.94 99 LEU A C 1
ATOM 788 O O . LEU A 1 99 ? -14.618 -0.215 9.820 1.00 75.94 99 LEU A O 1
ATOM 792 N N . GLN A 1 100 ? -16.648 0.694 9.520 1.00 77.88 100 GLN A N 1
ATOM 793 C CA . GLN A 1 100 ? -16.771 0.335 8.097 1.00 77.88 100 GLN A CA 1
ATOM 794 C C . GLN A 1 100 ? -15.696 1.014 7.224 1.00 77.88 100 GLN A C 1
ATOM 796 O O . GLN A 1 100 ? -15.131 0.402 6.310 1.00 77.88 100 GLN A O 1
ATOM 801 N N . LEU A 1 101 ? -15.356 2.270 7.532 1.00 80.62 101 LEU A N 1
ATOM 802 C CA . LEU A 1 101 ? -14.283 2.996 6.851 1.00 80.62 101 LEU A CA 1
ATOM 803 C C . LEU A 1 101 ? -12.904 2.399 7.169 1.00 80.62 101 LEU A C 1
ATOM 805 O O . LEU A 1 101 ? -12.103 2.174 6.259 1.00 80.62 101 LEU A O 1
ATOM 809 N N . PHE A 1 102 ? -12.635 2.102 8.443 1.00 82.88 102 PHE A N 1
ATOM 810 C CA . PHE A 1 102 ? -11.386 1.467 8.867 1.00 82.88 102 PHE A CA 1
ATOM 811 C C . PHE A 1 102 ? -11.232 0.071 8.261 1.00 82.88 102 PHE A C 1
ATOM 813 O O . PHE A 1 102 ? -10.152 -0.274 7.782 1.00 82.88 102 PHE A O 1
ATOM 820 N N . ALA A 1 103 ? -12.322 -0.690 8.183 1.00 75.38 103 ALA A N 1
ATOM 821 C CA . ALA A 1 103 ? -12.364 -1.999 7.548 1.00 75.38 103 ALA A CA 1
ATOM 822 C C . ALA A 1 103 ? -12.002 -1.940 6.053 1.00 75.38 103 ALA A C 1
ATOM 824 O O . ALA A 1 103 ? -11.173 -2.711 5.564 1.00 75.38 103 ALA A O 1
ATOM 825 N N . SER A 1 104 ? -12.545 -0.950 5.340 1.00 81.88 104 SER A N 1
ATOM 826 C CA . SER A 1 104 ? -12.206 -0.689 3.935 1.00 81.88 104 SER A CA 1
ATOM 827 C C . SER A 1 104 ? -10.724 -0.326 3.751 1.00 81.88 104 SER A C 1
ATOM 829 O O . SER A 1 104 ? -10.084 -0.755 2.787 1.00 81.88 104 SER A O 1
ATOM 831 N N . PHE A 1 105 ? -10.147 0.427 4.692 1.00 81.56 105 PHE A N 1
ATOM 832 C CA . PHE A 1 105 ? -8.724 0.778 4.688 1.00 81.56 105 PHE A CA 1
ATOM 833 C C . PHE A 1 105 ? -7.815 -0.439 4.915 1.00 81.56 105 PHE A C 1
ATOM 835 O O . PHE A 1 105 ? -6.799 -0.580 4.230 1.00 81.56 105 PHE A O 1
ATOM 842 N N . ILE A 1 106 ? -8.203 -1.340 5.824 1.00 80.81 106 ILE A N 1
ATOM 843 C CA . ILE A 1 106 ? -7.494 -2.603 6.082 1.00 80.81 106 ILE A CA 1
ATOM 844 C C . ILE A 1 106 ? -7.500 -3.485 4.825 1.00 80.81 106 ILE A C 1
ATOM 846 O O . ILE A 1 106 ? -6.443 -3.963 4.412 1.00 80.81 106 ILE A O 1
ATOM 850 N N . LEU A 1 107 ? -8.653 -3.636 4.159 1.00 75.50 107 LEU A N 1
ATOM 851 C CA . LEU A 1 107 ? -8.757 -4.368 2.891 1.00 75.50 107 LEU A CA 1
ATOM 852 C C . LEU A 1 107 ? -7.834 -3.780 1.819 1.00 75.50 107 LEU A C 1
ATOM 854 O O . LEU A 1 107 ? -7.023 -4.503 1.240 1.00 75.50 107 LEU A O 1
ATOM 858 N N . ARG A 1 108 ? -7.893 -2.463 1.595 1.00 80.19 108 ARG A N 1
ATOM 859 C CA . ARG A 1 108 ? -7.055 -1.779 0.597 1.00 80.19 108 ARG A CA 1
ATOM 860 C C . ARG A 1 108 ? -5.564 -2.017 0.830 1.00 80.19 108 ARG A C 1
ATOM 862 O O . ARG A 1 108 ? -4.817 -2.247 -0.119 1.00 80.19 108 ARG A O 1
ATOM 869 N N . ALA A 1 109 ? -5.130 -1.960 2.081 1.00 76.62 109 ALA A N 1
ATOM 870 C CA . ALA A 1 109 ? -3.726 -2.105 2.411 1.00 76.62 109 ALA A CA 1
ATOM 871 C C . ALA A 1 109 ? -3.269 -3.575 2.410 1.00 76.62 109 ALA A C 1
ATOM 873 O O . ALA A 1 109 ? -2.152 -3.849 1.975 1.00 76.62 109 ALA A O 1
ATOM 874 N N . SER A 1 110 ? -4.149 -4.530 2.742 1.00 74.56 110 SER A N 1
ATOM 875 C CA . SER A 1 110 ? -3.883 -5.956 2.501 1.00 74.56 110 SER A CA 1
ATOM 876 C C . SER A 1 110 ? -3.646 -6.234 1.012 1.00 74.56 110 SER A C 1
ATOM 878 O O . SER A 1 110 ? -2.633 -6.828 0.659 1.00 74.56 110 SER A O 1
ATOM 880 N N . VAL A 1 111 ? -4.488 -5.698 0.119 1.00 74.50 111 VAL A N 1
ATOM 881 C CA . VAL A 1 111 ? -4.327 -5.834 -1.340 1.00 74.50 111 VAL A CA 1
ATOM 882 C C . VAL A 1 111 ? -3.008 -5.230 -1.826 1.00 74.50 111 VAL A C 1
ATOM 884 O O . VAL A 1 111 ? -2.375 -5.799 -2.712 1.00 74.50 111 VAL A O 1
ATOM 887 N N . SER A 1 112 ? -2.568 -4.106 -1.250 1.00 74.19 112 SER A N 1
ATOM 888 C CA . SER A 1 112 ? -1.273 -3.500 -1.588 1.00 74.19 112 SER A CA 1
ATOM 889 C C . SER A 1 112 ? -0.098 -4.387 -1.174 1.00 74.19 112 SER A C 1
ATOM 891 O O . SER A 1 112 ? 0.781 -4.634 -1.993 1.00 74.19 112 SER A O 1
ATOM 893 N N . LEU A 1 113 ? -0.109 -4.917 0.055 1.00 69.00 113 LEU A N 1
ATOM 894 C CA . LEU A 1 113 ? 0.932 -5.834 0.533 1.00 69.00 113 LEU A CA 1
ATOM 895 C C . LEU A 1 113 ? 0.963 -7.127 -0.284 1.00 69.00 113 LEU A C 1
ATOM 897 O O . LEU A 1 113 ? 2.034 -7.600 -0.657 1.00 69.00 113 LEU A O 1
ATOM 901 N N . PHE A 1 114 ? -0.209 -7.673 -0.614 1.00 68.62 114 PHE A N 1
ATOM 902 C CA . PHE A 1 114 ? -0.294 -8.832 -1.493 1.00 68.62 114 PHE A CA 1
ATOM 903 C C . PHE A 1 114 ? 0.217 -8.506 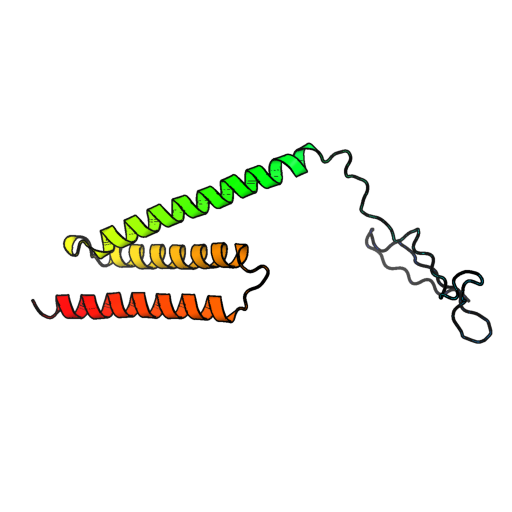-2.888 1.00 68.62 114 PHE A C 1
ATOM 905 O O . PHE A 1 114 ? 0.951 -9.315 -3.420 1.00 68.62 114 PHE A O 1
ATOM 912 N N . 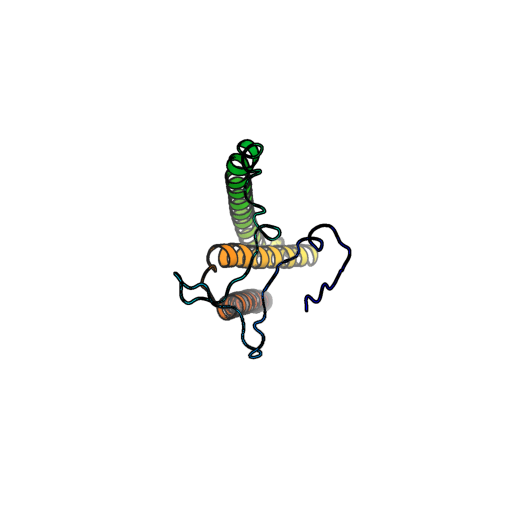ARG A 1 115 ? -0.069 -7.333 -3.463 1.00 65.12 115 ARG A N 1
ATOM 913 C CA . ARG A 1 115 ? 0.486 -6.920 -4.764 1.00 65.12 115 ARG A CA 1
ATOM 914 C C . ARG A 1 115 ? 2.015 -6.836 -4.755 1.00 65.12 115 ARG A C 1
ATOM 916 O O . ARG A 1 115 ? 2.627 -7.219 -5.747 1.00 65.12 115 ARG A O 1
ATOM 923 N N . ASP A 1 116 ? 2.612 -6.382 -3.656 1.00 64.31 116 ASP A N 1
ATOM 924 C CA . ASP A 1 116 ? 4.072 -6.348 -3.498 1.00 64.31 116 ASP A CA 1
ATOM 925 C C . ASP A 1 116 ? 4.679 -7.760 -3.366 1.00 64.31 116 ASP A C 1
ATOM 927 O O . ASP A 1 116 ? 5.782 -8.002 -3.851 1.00 64.31 116 ASP A O 1
ATOM 931 N N . LEU A 1 117 ? 3.942 -8.716 -2.786 1.00 63.88 117 LEU A N 1
ATOM 932 C CA . LEU A 1 117 ? 4.312 -10.141 -2.748 1.00 63.88 117 LEU A CA 1
ATOM 933 C C . LEU A 1 117 ? 3.961 -10.888 -4.057 1.00 63.88 117 LEU A C 1
ATOM 935 O O . LEU A 1 117 ? 4.581 -11.897 -4.388 1.00 63.88 117 LEU A O 1
ATOM 939 N N . ALA A 1 118 ? 2.986 -10.388 -4.822 1.00 58.34 118 ALA A N 1
ATOM 940 C CA . ALA A 1 118 ? 2.337 -11.037 -5.964 1.00 58.34 118 ALA A CA 1
ATOM 941 C C . ALA A 1 118 ? 2.992 -10.732 -7.313 1.00 58.34 118 ALA A C 1
ATOM 943 O O . ALA A 1 118 ? 2.322 -10.729 -8.346 1.00 58.34 118 ALA A O 1
ATOM 944 N N . TYR A 1 119 ? 4.319 -10.629 -7.358 1.00 56.09 119 TYR A N 1
ATOM 945 C CA . TYR A 1 119 ? 5.006 -10.961 -8.610 1.00 56.09 119 TYR A CA 1
ATOM 946 C C . TYR A 1 119 ? 4.792 -12.442 -9.022 1.00 56.09 119 TYR A C 1
ATOM 948 O O . TYR A 1 119 ? 5.275 -12.846 -10.076 1.00 56.09 119 TYR A O 1
ATOM 956 N N . GLY A 1 120 ? 4.033 -13.240 -8.245 1.00 58.62 120 GLY A N 1
ATOM 957 C CA . GLY A 1 120 ? 3.645 -14.610 -8.594 1.00 58.62 120 GLY A CA 1
ATOM 958 C C . GLY A 1 120 ? 2.323 -15.177 -8.036 1.00 58.62 120 GLY A C 1
ATOM 959 O O . GLY A 1 120 ? 2.149 -16.383 -8.164 1.00 58.62 120 GLY A O 1
ATOM 960 N N . SER A 1 121 ? 1.393 -14.411 -7.441 1.00 56.59 121 SER A N 1
ATOM 961 C CA . SER A 1 121 ? 0.123 -14.980 -6.926 1.00 56.59 121 SER A CA 1
ATOM 962 C C . SER A 1 121 ? -1.127 -14.506 -7.678 1.00 56.59 121 SER A C 1
ATOM 964 O O . SER A 1 121 ? -1.288 -13.337 -8.030 1.00 56.59 121 SER A O 1
ATOM 966 N N . SER A 1 122 ? -1.998 -15.475 -7.962 1.00 61.12 122 SER A N 1
ATOM 967 C CA . SER A 1 122 ? -3.217 -15.377 -8.760 1.00 61.12 122 SER A CA 1
ATOM 968 C C . SER A 1 122 ? -4.319 -14.570 -8.064 1.00 61.12 122 SER A C 1
ATOM 970 O O . SER A 1 122 ? -4.431 -14.541 -6.838 1.00 61.12 122 SER A O 1
ATOM 972 N N . LEU A 1 123 ? -5.176 -13.931 -8.870 1.00 63.53 123 LEU A N 1
ATOM 973 C CA . LEU A 1 123 ? -6.350 -13.148 -8.444 1.00 63.53 123 LEU A CA 1
ATOM 974 C C . LEU A 1 123 ? -7.272 -13.894 -7.451 1.00 63.53 123 LEU A C 1
ATOM 976 O O . LEU A 1 123 ? -7.998 -13.252 -6.688 1.00 63.53 123 LEU A O 1
ATOM 980 N N . ASP A 1 124 ? -7.206 -15.228 -7.418 1.00 68.06 124 ASP A N 1
ATOM 981 C CA . ASP A 1 124 ? -7.918 -16.097 -6.476 1.00 68.06 124 ASP A CA 1
ATOM 982 C C . ASP A 1 124 ? -7.591 -15.790 -5.010 1.00 68.06 124 ASP A C 1
ATOM 984 O O . ASP A 1 124 ? -8.486 -15.797 -4.163 1.00 68.06 124 ASP A O 1
ATOM 988 N N . GLU A 1 125 ? -6.333 -15.466 -4.695 1.00 67.75 125 GLU A N 1
ATOM 989 C CA . GLU A 1 125 ? -5.897 -15.203 -3.319 1.00 67.75 125 GLU A CA 1
ATOM 990 C C . GLU A 1 125 ? -6.522 -13.908 -2.781 1.00 67.75 125 GLU A C 1
ATOM 992 O O . GLU A 1 125 ? -7.020 -13.856 -1.655 1.00 67.75 125 GLU A O 1
ATOM 997 N N . VAL A 1 126 ? -6.577 -12.874 -3.629 1.00 70.25 126 VAL A N 1
ATOM 998 C CA . VAL A 1 126 ? -7.212 -11.584 -3.320 1.00 70.25 126 VAL A CA 1
ATOM 999 C C . VAL A 1 126 ? -8.708 -11.774 -3.068 1.00 70.25 126 VAL A C 1
ATOM 1001 O O . VAL A 1 126 ? -9.254 -11.229 -2.105 1.00 70.25 126 VAL A O 1
ATOM 1004 N N . CYS A 1 127 ? -9.367 -12.585 -3.900 1.00 71.81 127 CYS A N 1
ATOM 1005 C CA . CYS A 1 127 ? -10.781 -12.904 -3.732 1.00 71.81 127 CYS A CA 1
ATOM 1006 C C . CYS A 1 127 ? -11.026 -13.692 -2.432 1.00 71.81 127 CYS A C 1
ATOM 1008 O O . CYS A 1 127 ? -11.987 -13.418 -1.710 1.00 71.81 127 CYS A O 1
ATOM 1010 N N . ARG A 1 128 ? -10.127 -14.618 -2.073 1.00 75.56 128 ARG A N 1
ATOM 1011 C CA . ARG A 1 128 ? -10.198 -15.413 -0.836 1.00 75.56 128 ARG A CA 1
ATOM 1012 C C . ARG A 1 128 ? -10.040 -14.547 0.415 1.00 75.56 128 ARG A C 1
ATOM 1014 O O . ARG A 1 128 ? -10.837 -14.677 1.338 1.00 75.56 128 ARG A O 1
ATOM 1021 N N . VAL A 1 129 ? -9.067 -13.631 0.427 1.00 74.00 129 VAL A N 1
ATOM 1022 C CA . VAL A 1 129 ? -8.841 -12.694 1.544 1.00 74.00 129 VAL A CA 1
ATOM 1023 C C . VAL A 1 129 ? -10.026 -11.746 1.709 1.00 74.00 129 VAL A C 1
ATOM 1025 O O . VAL A 1 129 ? -10.492 -11.543 2.827 1.00 74.00 129 VAL A O 1
ATOM 1028 N N . SER A 1 130 ? -10.561 -11.211 0.608 1.00 76.81 130 SER A N 1
ATOM 1029 C CA . SER A 1 130 ? -11.734 -10.333 0.657 1.00 76.81 130 SER A CA 1
ATOM 1030 C C . SER A 1 130 ? -12.974 -11.059 1.195 1.00 76.81 130 SER A C 1
ATOM 1032 O O . SER A 1 130 ? -13.649 -10.530 2.079 1.00 76.81 130 SER A O 1
ATOM 1034 N N . ASN A 1 131 ? -13.229 -12.295 0.746 1.00 79.44 131 ASN A N 1
ATOM 1035 C CA . ASN A 1 131 ? -14.330 -13.122 1.252 1.00 79.44 131 ASN A CA 1
ATOM 1036 C C . ASN A 1 131 ? -14.140 -13.529 2.720 1.00 79.44 131 ASN A C 1
ATOM 1038 O O . ASN A 1 131 ? -15.092 -13.469 3.496 1.00 79.44 131 ASN A O 1
ATOM 1042 N N . LEU A 1 132 ? -12.921 -13.902 3.126 1.00 78.44 132 LEU A N 1
ATOM 1043 C CA . LEU A 1 132 ? -12.607 -14.229 4.518 1.00 78.44 132 LEU A CA 1
ATOM 1044 C C . LEU A 1 132 ? -12.831 -13.016 5.422 1.00 78.44 132 LEU A C 1
ATOM 1046 O O . LEU A 1 132 ? -13.439 -13.141 6.479 1.00 78.44 132 LEU A O 1
ATOM 1050 N N . TYR A 1 133 ? -12.390 -11.837 4.990 1.00 79.44 133 TYR A N 1
ATOM 1051 C CA . TYR A 1 133 ? -12.581 -10.602 5.735 1.00 79.44 133 TYR A CA 1
ATOM 1052 C C . TYR A 1 133 ? -14.064 -10.225 5.847 1.00 79.44 133 TYR A C 1
ATOM 1054 O O . TYR A 1 133 ? -14.524 -9.897 6.935 1.00 79.44 133 TYR A O 1
ATOM 1062 N N . LEU A 1 134 ? -14.835 -10.339 4.759 1.00 78.19 134 LEU A N 1
ATOM 1063 C CA . LEU A 1 134 ? -16.291 -10.156 4.783 1.00 78.19 134 LEU A CA 1
ATOM 1064 C C . LEU A 1 134 ? -16.974 -11.137 5.740 1.00 78.19 134 LEU A C 1
ATOM 1066 O O . LEU A 1 134 ? -17.831 -10.716 6.507 1.00 78.19 134 LEU A O 1
ATOM 1070 N N . CYS A 1 135 ? -16.574 -12.411 5.728 1.00 80.25 135 CYS A N 1
ATOM 1071 C CA . CYS A 1 135 ? -17.085 -13.435 6.638 1.00 80.25 135 CYS A CA 1
ATOM 1072 C C . CYS A 1 135 ? -16.742 -13.117 8.098 1.00 80.25 135 CYS A C 1
ATOM 1074 O O . CYS A 1 135 ? -17.608 -13.196 8.962 1.00 80.25 135 CYS A O 1
ATOM 1076 N N . LEU A 1 136 ? -15.509 -12.681 8.372 1.00 76.94 136 LEU A N 1
ATOM 1077 C CA . LEU A 1 136 ? -15.084 -12.276 9.709 1.00 76.94 136 LEU A CA 1
ATOM 1078 C C . LEU A 1 136 ? -15.827 -11.033 10.187 1.00 76.94 136 LEU A C 1
ATOM 1080 O O . LEU A 1 136 ? -16.237 -11.018 11.336 1.00 76.94 136 LEU A O 1
ATOM 1084 N N . VAL A 1 137 ? -16.034 -10.024 9.332 1.00 76.00 137 VAL A N 1
ATOM 1085 C CA . VAL A 1 137 ? -16.796 -8.812 9.676 1.00 76.00 137 VAL A CA 1
ATOM 1086 C C . VAL A 1 137 ? -18.270 -9.138 9.903 1.00 76.00 137 VAL A C 1
ATOM 1088 O O . VAL A 1 137 ? -18.832 -8.664 10.886 1.00 76.00 137 VAL A O 1
ATOM 1091 N N . ARG A 1 138 ? -18.890 -9.964 9.046 1.00 77.38 138 ARG A N 1
ATOM 1092 C CA . ARG A 1 138 ? -20.274 -10.434 9.234 1.00 77.38 138 ARG A CA 1
ATOM 1093 C C . ARG A 1 138 ? -20.419 -11.240 10.513 1.00 77.38 138 ARG A C 1
ATOM 1095 O O . ARG A 1 138 ? -21.241 -10.889 11.342 1.00 77.38 138 ARG A O 1
ATOM 1102 N N . GLY A 1 139 ? -19.556 -12.232 10.714 1.00 76.31 139 GLY A N 1
ATOM 1103 C CA . GLY A 1 139 ? -19.543 -13.060 11.913 1.00 76.31 139 GLY A CA 1
ATOM 1104 C C . GLY A 1 139 ? -19.266 -12.251 13.176 1.00 76.31 139 GLY A C 1
ATOM 1105 O O . GLY A 1 139 ? -19.900 -12.492 14.195 1.00 76.31 139 GLY A O 1
ATOM 1106 N N . TRP A 1 140 ? -18.383 -11.248 13.118 1.00 68.94 140 TRP A N 1
ATOM 1107 C CA . TRP A 1 140 ? -18.200 -10.299 14.219 1.00 68.94 140 TRP A CA 1
ATOM 1108 C C . TRP A 1 140 ? -19.468 -9.504 14.488 1.00 68.94 140 TRP A C 1
ATOM 1110 O O . TRP A 1 140 ? -19.805 -9.299 15.644 1.00 68.94 140 TRP A O 1
ATOM 1120 N N . PHE A 1 141 ? -20.161 -9.047 13.448 1.00 67.19 141 PHE A N 1
ATOM 1121 C CA . PHE A 1 141 ? -21.399 -8.294 13.602 1.00 67.19 141 PHE A CA 1
ATOM 1122 C C . PHE A 1 141 ? -22.511 -9.178 14.190 1.00 67.19 141 PHE A C 1
ATOM 1124 O O . PHE A 1 141 ? -23.095 -8.812 15.200 1.00 67.19 141 PHE A O 1
ATOM 1131 N N . GLU A 1 142 ? -22.713 -10.381 13.643 1.00 69.19 142 GLU A N 1
ATOM 1132 C CA . GLU A 1 142 ? -23.716 -11.368 14.072 1.00 69.19 142 GLU A CA 1
ATOM 1133 C C . GLU A 1 142 ? -23.467 -11.882 15.499 1.00 69.19 142 GLU A C 1
ATOM 1135 O O . GLU A 1 142 ? -24.375 -11.860 16.326 1.00 69.19 142 GLU A O 1
ATOM 1140 N N . TYR A 1 143 ? -22.229 -12.263 15.836 1.00 62.38 143 TYR A N 1
ATOM 1141 C CA . TYR A 1 143 ? -21.848 -12.665 17.199 1.00 62.38 143 TYR A CA 1
ATOM 1142 C C . TYR A 1 143 ? -22.114 -11.560 18.225 1.00 62.38 143 TYR A C 1
ATOM 1144 O O . TYR A 1 143 ? -22.450 -11.801 19.389 1.00 62.38 143 TYR A O 1
ATOM 1152 N N . GLU A 1 144 ? -21.906 -10.320 17.805 1.00 59.84 144 GLU A N 1
ATOM 1153 C CA . GLU A 1 144 ? -21.965 -9.181 18.694 1.00 59.84 144 GLU A CA 1
ATOM 1154 C C . GLU A 1 144 ? -23.389 -8.612 18.818 1.00 59.84 144 GLU A C 1
ATOM 1156 O O . GLU A 1 144 ? -23.719 -8.085 19.883 1.00 59.84 144 GLU A O 1
ATOM 1161 N N . ASP A 1 145 ? -24.244 -8.804 17.804 1.00 59.44 145 ASP A N 1
ATOM 1162 C CA . ASP A 1 145 ? -25.708 -8.672 17.885 1.00 59.44 145 ASP A CA 1
ATOM 1163 C C . ASP A 1 145 ? -26.302 -9.719 18.845 1.00 59.44 145 ASP A C 1
ATOM 1165 O O . ASP A 1 145 ? -27.079 -9.377 19.740 1.00 59.44 145 ASP A O 1
ATOM 1169 N N . GLU A 1 146 ? -25.862 -10.980 18.756 1.00 62.38 146 GLU A N 1
ATOM 1170 C CA . GLU A 1 146 ? -26.344 -12.074 19.615 1.00 62.38 146 GLU A CA 1
ATOM 1171 C C . GLU A 1 146 ? -26.019 -11.828 21.101 1.00 62.38 146 GLU A C 1
ATOM 1173 O O . GLU A 1 146 ? -26.866 -12.003 21.983 1.00 62.38 146 GLU A O 1
ATOM 1178 N N . LYS A 1 147 ? -24.829 -11.289 21.401 1.00 56.84 147 LYS A N 1
ATOM 1179 C CA . LYS A 1 147 ? -24.481 -10.843 22.763 1.00 56.84 147 LYS A CA 1
ATOM 1180 C C . LYS A 1 147 ? -25.254 -9.616 23.246 1.00 56.84 147 LYS A C 1
ATOM 1182 O O . LYS A 1 147 ? -25.273 -9.372 24.455 1.00 56.84 147 LYS A O 1
ATOM 1187 N N . SER A 1 148 ? -25.831 -8.828 22.342 1.00 52.94 148 SER A N 1
ATOM 1188 C CA . SER A 1 148 ? -26.627 -7.647 22.682 1.00 52.94 148 SER A CA 1
ATOM 1189 C C . SER A 1 148 ? -28.106 -7.985 22.906 1.00 52.94 148 SER A C 1
ATOM 1191 O O . SER A 1 148 ? -28.770 -7.264 23.642 1.00 52.94 148 SER A O 1
ATOM 1193 N N . ALA A 1 149 ? -28.599 -9.086 22.328 1.00 55.41 149 ALA A N 1
ATOM 1194 C CA . ALA A 1 149 ? -29.964 -9.587 22.513 1.00 55.41 149 ALA A CA 1
ATOM 1195 C C . ALA A 1 149 ? -30.151 -10.418 23.799 1.00 55.41 149 ALA A C 1
ATOM 1197 O O . ALA A 1 149 ? -31.262 -10.534 24.308 1.00 55.41 149 ALA A O 1
ATOM 1198 N N . HIS A 1 150 ? -29.072 -10.990 24.341 1.00 55.03 150 HIS A N 1
ATOM 1199 C CA . HIS A 1 150 ? -29.115 -11.861 25.521 1.00 55.03 150 HIS A CA 1
ATOM 1200 C C . HIS A 1 150 ? -28.971 -11.133 26.877 1.00 55.03 150 HIS A C 1
ATOM 1202 O O . HIS A 1 150 ? -28.729 -11.788 27.896 1.00 55.03 150 HIS A O 1
ATOM 1208 N N . LYS A 1 151 ? -29.102 -9.798 26.912 1.00 48.56 151 LYS A N 1
ATOM 1209 C CA . LYS A 1 151 ? -29.031 -8.990 28.139 1.00 48.56 151 LYS A CA 1
ATOM 1210 C C . LYS A 1 151 ? -30.154 -7.968 28.252 1.00 48.56 151 LYS A C 1
ATOM 1212 O O . LYS A 1 151 ? -30.412 -7.278 27.247 1.00 48.56 151 LYS A O 1
#